Protein AF-A0A4Y2K1W8-F1 (afdb_monomer)

pLDDT: mean 78.16, std 16.44, range [46.22, 96.56]

Nearest PDB structures (foldseek):
  6cim-assembly1_A  TM=3.884E-01  e=9.494E+00  Mus musculus

Foldseek 3Di:
DDDDVVVVVVVVVVVVVVVVVVVVVVVCVVVVVVVVLQQAAPDADLVLLVVCVVVVPDLVRSQVVVQVVCVVVVVDDPPRCRNRRDSVRSVVSNVVD

Sequence (97 aa):
MVKTEADAAHAQSMEILQLNTMSSSSYTDTYVITLEYQSQNRLDFPTLARECDRYGISNRAAPSFASSVLQNIGIVYEGVTSHVVDRNKIRRQRKKL

Radius of gyration: 25.88 Å; Cα contacts (8 Å, |Δi|>4): 53; chains: 1; bounding box: 47×44×72 Å

Organism: Araneus ventricosus (NCBI:txid182803)

Mean predicted aligned error: 14.86 Å

Structure (mmCIF, N/CA/C/O backbone):
data_AF-A0A4Y2K1W8-F1
#
_entry.id   AF-A0A4Y2K1W8-F1
#
loop_
_atom_site.group_PDB
_atom_site.id
_atom_site.type_symbol
_atom_site.label_atom_id
_atom_site.label_alt_id
_atom_site.label_comp_id
_atom_site.label_asym_id
_atom_site.label_entity_id
_atom_site.label_seq_id
_atom_site.pdbx_PDB_ins_code
_atom_site.Cartn_x
_atom_site.Cartn_y
_atom_site.Cartn_z
_atom_site.occupancy
_atom_site.B_iso_or_equiv
_atom_site.auth_seq_id
_atom_site.auth_comp_id
_atom_site.auth_asym_id
_atom_site.auth_atom_id
_atom_site.pdbx_PDB_model_num
ATOM 1 N N . MET A 1 1 ? -34.700 34.684 61.099 1.00 54.88 1 MET A N 1
ATOM 2 C CA . MET A 1 1 ? -33.392 34.280 60.546 1.00 54.88 1 MET A CA 1
ATOM 3 C C . MET A 1 1 ? -33.573 32.937 59.841 1.00 54.88 1 MET A C 1
ATOM 5 O O . MET A 1 1 ? -33.317 31.922 60.458 1.00 54.88 1 MET A O 1
ATOM 9 N N . VAL A 1 2 ? -34.143 32.911 58.625 1.00 54.81 2 VAL A N 1
ATOM 10 C CA . VAL A 1 2 ? -34.394 31.667 57.854 1.00 54.81 2 VAL A CA 1
ATOM 11 C C . VAL A 1 2 ? -34.455 32.009 56.357 1.00 54.81 2 VAL A C 1
ATOM 13 O O . VAL A 1 2 ? -35.538 32.205 55.821 1.00 54.81 2 VAL A O 1
ATOM 16 N N . LYS A 1 3 ? -33.305 32.175 55.695 1.00 55.00 3 LYS A N 1
ATOM 17 C CA . LYS A 1 3 ? -33.173 32.175 54.221 1.00 55.00 3 LYS A CA 1
ATOM 18 C C . LYS A 1 3 ? -31.730 31.818 53.851 1.00 55.00 3 LYS A C 1
ATOM 20 O O . LYS A 1 3 ? -31.013 32.639 53.306 1.00 55.00 3 LYS A O 1
ATOM 25 N N . THR A 1 4 ? -31.276 30.633 54.246 1.00 62.84 4 THR A N 1
ATOM 26 C CA . THR A 1 4 ? -29.881 30.214 54.000 1.00 62.84 4 THR A CA 1
ATOM 27 C C . THR A 1 4 ? -29.805 28.908 53.208 1.00 62.84 4 THR A C 1
ATOM 29 O O . THR A 1 4 ? -28.835 28.666 52.503 1.00 62.84 4 THR A O 1
ATOM 32 N N . GLU A 1 5 ? -30.853 28.084 53.254 1.00 58.38 5 GLU A N 1
ATOM 33 C CA . GLU A 1 5 ? -30.842 26.748 52.643 1.00 58.38 5 GLU A CA 1
ATOM 34 C C . GLU A 1 5 ? -31.201 26.766 51.147 1.00 58.38 5 GLU A C 1
ATOM 36 O O . GLU A 1 5 ? -30.607 26.027 50.365 1.00 58.38 5 GLU A O 1
ATOM 41 N N . ALA A 1 6 ? -32.112 27.652 50.722 1.00 61.50 6 ALA A N 1
ATOM 42 C CA . ALA A 1 6 ? -32.500 27.780 49.312 1.00 61.50 6 ALA A CA 1
ATOM 43 C C . ALA A 1 6 ? -31.360 28.339 48.440 1.00 61.50 6 ALA A C 1
ATOM 45 O O . ALA A 1 6 ? -31.142 27.868 47.323 1.00 61.50 6 ALA A O 1
ATOM 46 N N . ASP A 1 7 ? -30.593 29.289 48.978 1.00 65.56 7 ASP A N 1
ATOM 47 C CA . ASP A 1 7 ? -29.466 29.908 48.275 1.00 65.56 7 ASP A CA 1
ATOM 48 C C . ASP A 1 7 ? -28.268 28.947 48.184 1.00 65.56 7 ASP A C 1
ATOM 50 O O . ASP A 1 7 ? -27.573 28.912 47.167 1.00 65.56 7 ASP A O 1
ATOM 54 N N . ALA A 1 8 ? -28.073 28.095 49.199 1.00 69.38 8 ALA A N 1
ATOM 55 C CA . ALA A 1 8 ? -27.058 27.0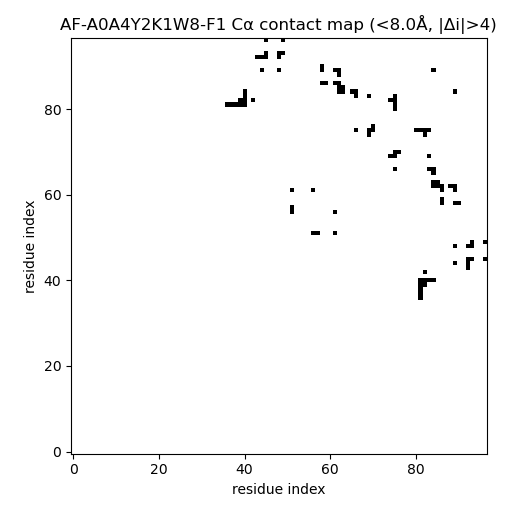42 49.188 1.00 69.38 8 ALA A CA 1
ATOM 56 C C . ALA A 1 8 ? -27.370 25.943 48.155 1.00 69.38 8 ALA A C 1
ATOM 58 O O . ALA A 1 8 ? -26.482 25.529 47.410 1.00 69.38 8 ALA A O 1
ATOM 59 N N . ALA A 1 9 ? -28.635 25.518 48.050 1.00 69.50 9 ALA A N 1
ATOM 60 C CA . ALA A 1 9 ? -29.064 24.555 47.034 1.00 69.50 9 ALA A CA 1
ATOM 61 C C . ALA A 1 9 ? -28.926 25.121 45.610 1.00 69.50 9 ALA A C 1
ATOM 63 O O . ALA A 1 9 ? -28.517 24.410 44.689 1.00 69.50 9 ALA A O 1
ATOM 64 N N . HIS A 1 10 ? -29.211 26.415 45.427 1.00 68.31 10 HIS A N 1
ATOM 65 C CA . HIS A 1 10 ? -29.018 27.088 44.146 1.00 68.31 10 HIS A CA 1
ATOM 66 C C . HIS A 1 10 ? -27.532 27.163 43.762 1.00 68.31 10 HIS A C 1
ATOM 68 O O . HIS A 1 10 ? -27.178 26.809 42.637 1.00 68.31 10 HIS A O 1
ATOM 74 N N . ALA A 1 11 ? -26.651 27.517 44.702 1.00 72.06 11 ALA A N 1
ATOM 75 C CA . ALA A 1 11 ? -25.205 27.531 44.478 1.00 72.06 11 ALA A CA 1
ATOM 76 C C . ALA A 1 11 ? -24.660 26.137 44.115 1.00 72.06 11 ALA A C 1
ATOM 78 O O . ALA A 1 11 ? -23.936 25.997 43.130 1.00 72.06 11 ALA A O 1
ATOM 79 N N . GLN A 1 12 ? -25.091 25.096 44.834 1.00 73.81 12 GLN A N 1
ATOM 80 C CA . GLN A 1 12 ? -24.698 23.712 44.559 1.00 73.81 12 GLN A CA 1
ATOM 81 C C . GLN A 1 12 ? -25.193 23.237 43.183 1.00 73.81 12 GLN A C 1
ATOM 83 O O . GLN A 1 12 ? -24.477 22.549 42.458 1.00 73.81 12 GLN A O 1
ATOM 88 N N . SER A 1 13 ? -26.398 23.648 42.774 1.00 68.06 13 SER A N 1
ATOM 89 C CA . SER A 1 13 ? -26.928 23.325 41.444 1.00 68.06 13 SER A CA 1
ATOM 90 C C . SER A 1 13 ? -26.129 23.979 40.308 1.00 68.06 13 SER A C 1
ATOM 92 O O . SER A 1 13 ? -25.931 23.356 39.265 1.00 68.06 13 SER A O 1
ATOM 94 N N . MET A 1 14 ? -25.615 25.198 40.515 1.00 77.38 14 MET A N 1
ATOM 95 C CA . MET A 1 14 ? -24.782 25.908 39.535 1.00 77.38 14 MET A CA 1
ATOM 96 C C . MET A 1 14 ? -23.390 25.286 39.409 1.00 77.38 14 MET A C 1
ATOM 98 O O . MET A 1 14 ? -22.873 25.170 38.299 1.00 77.38 14 MET A O 1
ATOM 102 N N . GLU A 1 15 ? -22.812 24.828 40.518 1.00 72.75 15 GLU A N 1
ATOM 103 C CA . GLU A 1 15 ? -21.538 24.104 40.528 1.00 72.75 15 GLU A CA 1
ATOM 104 C C . GLU A 1 15 ? -21.656 22.760 39.787 1.00 72.75 15 GLU A C 1
ATOM 106 O O . GLU A 1 15 ? -20.847 22.450 38.911 1.00 72.75 15 GLU A O 1
ATOM 111 N N . ILE A 1 16 ? -22.725 21.996 40.045 1.00 67.88 16 ILE A N 1
ATOM 112 C CA . ILE A 1 16 ? -23.006 20.736 39.339 1.00 67.88 16 ILE A CA 1
ATOM 113 C C . ILE A 1 16 ? -23.227 20.979 37.837 1.00 67.88 16 ILE A C 1
ATOM 115 O O . ILE A 1 16 ? -22.722 20.222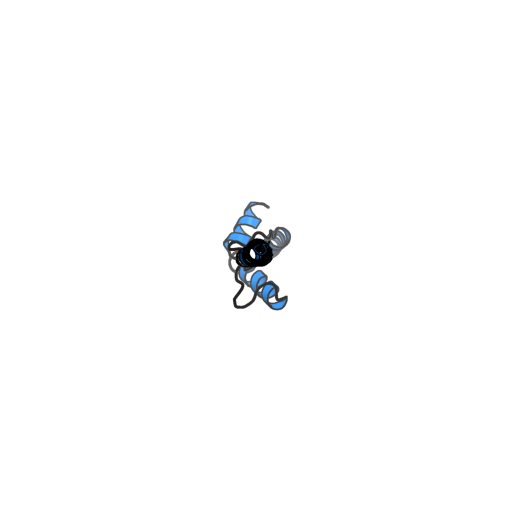 37.005 1.00 67.88 16 ILE A O 1
ATOM 119 N N . LEU A 1 17 ? -23.942 22.046 37.459 1.00 68.06 17 LEU A N 1
ATOM 120 C CA . LEU A 1 17 ? -24.141 22.419 36.055 1.00 68.06 17 LEU A CA 1
ATOM 121 C C . LEU A 1 17 ? -22.806 22.734 35.358 1.00 68.06 17 LEU A C 1
ATOM 123 O O . LEU A 1 17 ? -22.581 22.289 34.231 1.00 68.06 17 LEU A O 1
ATOM 127 N N . GLN A 1 18 ? -21.905 23.460 36.024 1.00 67.69 18 GLN A N 1
ATOM 128 C CA . GLN A 1 18 ? -20.572 23.783 35.508 1.00 67.69 18 GLN A CA 1
ATOM 129 C C . GLN A 1 18 ? -19.714 22.524 35.340 1.00 67.69 18 GLN A C 1
ATOM 131 O O . GLN A 1 18 ? -19.136 22.328 34.272 1.00 67.69 18 GLN A O 1
ATOM 136 N N . LEU A 1 19 ? -19.707 21.624 36.328 1.00 62.34 19 LEU A N 1
ATOM 137 C CA . LEU A 1 19 ? -18.991 20.344 36.256 1.00 62.34 19 LEU A CA 1
ATOM 138 C C . LEU A 1 19 ? -19.512 19.448 35.123 1.00 62.34 19 LEU A C 1
ATOM 140 O O . LEU A 1 19 ? -18.720 18.831 34.406 1.00 62.34 19 LEU A O 1
ATOM 144 N N . ASN A 1 20 ? -20.828 19.424 34.906 1.00 64.12 20 ASN A N 1
ATOM 145 C CA . ASN A 1 20 ? -21.450 18.689 33.804 1.00 64.12 20 ASN A CA 1
ATOM 146 C C . ASN A 1 20 ? -21.166 19.335 32.443 1.00 64.12 20 ASN A C 1
ATOM 148 O O . ASN A 1 20 ? -20.978 18.623 31.462 1.00 64.12 20 ASN A O 1
ATOM 152 N N . THR A 1 21 ? -21.080 20.666 32.372 1.00 64.06 21 THR A N 1
ATOM 153 C CA . THR A 1 21 ? -20.726 21.394 31.142 1.00 64.06 21 THR A CA 1
ATOM 154 C C . THR A 1 21 ? -19.256 21.165 30.774 1.00 64.06 21 THR A C 1
ATOM 156 O O . THR A 1 21 ? -18.948 20.882 29.618 1.00 64.06 21 THR A O 1
ATOM 159 N N . MET A 1 22 ? -18.353 21.189 31.761 1.00 60.66 22 MET A N 1
ATOM 160 C CA . MET A 1 22 ? -16.931 20.873 31.578 1.00 60.66 22 MET A CA 1
ATOM 161 C C . MET A 1 22 ? -16.706 19.399 31.217 1.00 60.66 22 MET A C 1
ATOM 163 O O . MET A 1 22 ? -15.911 19.104 30.327 1.00 60.66 22 MET A O 1
ATOM 167 N N . SER A 1 23 ? -17.438 18.475 31.851 1.00 59.28 23 SER A N 1
ATOM 168 C CA . SER A 1 23 ? -17.389 17.047 31.506 1.00 59.28 23 SER A CA 1
ATOM 169 C C . SER A 1 23 ? -17.990 16.771 30.128 1.00 59.28 23 SER A C 1
ATOM 171 O O . SER A 1 23 ? -17.424 16.011 29.357 1.00 59.28 23 SER A O 1
ATOM 173 N N . SER A 1 24 ? -19.107 17.404 29.763 1.00 58.47 24 SER A N 1
ATOM 174 C CA . SER A 1 24 ? -19.706 17.253 28.429 1.00 58.47 24 SER A CA 1
ATOM 175 C C . SER A 1 24 ? -18.763 17.757 27.335 1.00 58.47 24 SER A C 1
ATOM 177 O O . SER A 1 24 ? -18.598 17.085 26.321 1.00 58.47 24 SER A O 1
ATOM 179 N N . SER A 1 25 ? -18.057 18.869 27.588 1.00 57.69 25 SER A N 1
ATOM 180 C CA . SER A 1 25 ? -17.004 19.364 26.700 1.00 57.69 25 SER A CA 1
ATOM 181 C C . SER A 1 25 ? -15.877 18.349 26.521 1.00 57.69 25 SER A C 1
ATOM 183 O O . SER A 1 25 ? -15.401 18.212 25.403 1.00 57.69 25 SER A O 1
ATOM 185 N N . SER A 1 26 ? -15.449 17.626 27.565 1.00 54.50 26 SER A N 1
ATOM 186 C CA . SER A 1 26 ? -14.385 16.618 27.440 1.00 54.50 26 SER A CA 1
ATOM 187 C C . SER A 1 26 ? -14.864 15.335 26.758 1.00 54.50 26 SER A C 1
ATOM 189 O O . SER A 1 26 ? -14.117 14.755 25.972 1.00 54.50 26 SER A O 1
ATOM 191 N N . TYR A 1 27 ? -16.119 14.918 26.961 1.00 51.12 27 TYR A N 1
ATOM 192 C CA . TYR A 1 27 ? -16.711 13.825 26.187 1.00 51.12 27 TYR A CA 1
ATOM 193 C C . TYR A 1 27 ? -16.838 14.204 24.718 1.00 51.12 27 TYR A C 1
ATOM 195 O O . TYR A 1 27 ? -16.433 13.416 23.872 1.00 51.12 27 TYR A O 1
ATOM 203 N N . THR A 1 28 ? -17.319 15.406 24.394 1.00 48.12 28 THR A N 1
ATOM 204 C CA . THR A 1 28 ? -17.374 15.863 23.004 1.00 48.12 28 THR A CA 1
ATOM 205 C C . THR A 1 28 ? -15.988 16.078 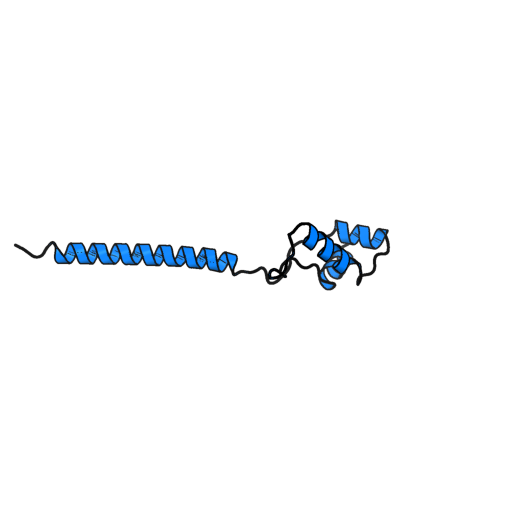22.435 1.00 48.12 28 THR A C 1
ATOM 207 O O . THR A 1 28 ? -15.803 15.749 21.287 1.00 48.12 28 THR A O 1
ATOM 210 N N . ASP A 1 29 ? -15.000 16.547 23.193 1.00 49.31 29 ASP A N 1
ATOM 211 C CA . ASP A 1 29 ? -13.637 16.748 22.689 1.00 49.31 29 ASP A CA 1
ATOM 212 C C . ASP A 1 29 ? -12.962 15.399 22.406 1.00 49.31 29 ASP A C 1
ATOM 214 O O . ASP A 1 29 ? -12.394 15.204 21.343 1.00 49.31 29 ASP A O 1
ATOM 218 N N . THR A 1 30 ? -13.149 14.390 23.263 1.00 50.81 30 THR A N 1
ATOM 219 C CA . THR A 1 30 ? -12.615 13.034 23.029 1.00 50.81 30 THR A CA 1
ATOM 220 C C . THR A 1 30 ? -13.384 12.281 21.929 1.00 50.81 30 THR A C 1
ATOM 222 O O . THR A 1 30 ? -12.780 11.577 21.114 1.00 50.81 30 THR A O 1
ATOM 225 N N . TYR A 1 31 ? -14.713 12.438 21.860 1.00 49.75 31 TYR A N 1
ATOM 226 C CA . TYR A 1 31 ? -15.529 11.897 20.766 1.00 49.75 31 TYR A CA 1
ATOM 227 C C . TYR A 1 31 ? -15.273 12.634 19.448 1.00 49.75 31 TYR A C 1
ATOM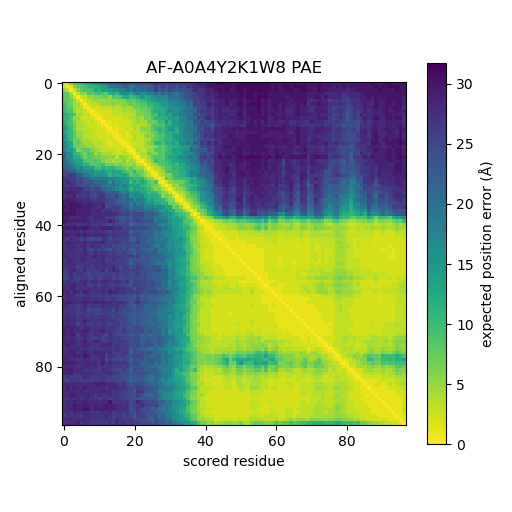 229 O O . TYR A 1 31 ? -15.217 11.993 18.411 1.00 49.75 31 TYR A O 1
ATOM 237 N N . VAL A 1 32 ? -15.040 13.946 19.460 1.00 47.28 32 VAL A N 1
ATOM 238 C CA . VAL A 1 32 ? -14.648 14.737 18.286 1.00 47.28 32 VAL A CA 1
ATOM 239 C C . VAL A 1 32 ? -13.229 14.368 17.866 1.00 47.28 32 VAL A C 1
ATOM 241 O O . VAL A 1 32 ? -13.038 14.120 16.692 1.00 47.28 32 VAL A O 1
ATOM 244 N N . ILE A 1 33 ? -12.264 14.167 18.771 1.00 51.91 33 ILE A N 1
ATOM 245 C CA . ILE A 1 33 ? -10.906 13.688 18.435 1.00 51.91 33 ILE A CA 1
ATOM 246 C C . ILE A 1 33 ? -10.927 12.263 17.842 1.00 51.91 33 ILE A C 1
ATOM 248 O O . ILE A 1 33 ? -10.066 11.921 17.031 1.00 51.91 33 ILE A O 1
ATOM 252 N N . THR A 1 34 ? -11.915 11.429 18.191 1.00 49.00 34 THR A N 1
ATOM 253 C CA . THR A 1 34 ? -12.119 10.105 17.564 1.00 49.00 34 THR A CA 1
ATOM 254 C C . THR A 1 34 ? -12.970 10.154 16.285 1.00 49.00 34 THR A C 1
ATOM 256 O O . THR A 1 34 ? -12.775 9.317 15.403 1.00 49.00 34 THR A O 1
ATOM 259 N N . LEU A 1 35 ? -13.857 11.148 16.138 1.00 49.22 35 LEU A N 1
ATOM 260 C CA . LEU A 1 35 ? -14.603 11.480 14.913 1.00 49.22 35 LEU A CA 1
ATOM 261 C C . LEU A 1 35 ? -13.825 12.370 13.934 1.00 49.22 35 LEU A C 1
ATOM 263 O O . LEU A 1 35 ? -14.213 12.442 12.769 1.00 49.22 35 LEU A O 1
ATOM 267 N N . GLU A 1 36 ? -12.662 12.901 14.325 1.00 46.22 36 GLU A N 1
ATOM 268 C CA . GLU A 1 36 ? -11.527 13.270 13.463 1.00 46.22 36 GLU A CA 1
ATOM 269 C C . GLU A 1 36 ? -10.895 11.985 12.882 1.00 46.22 36 GLU A C 1
ATOM 271 O O . GLU A 1 36 ? -9.684 11.745 12.864 1.00 46.22 36 GLU A O 1
ATOM 276 N N . TYR A 1 37 ? -11.791 11.119 12.410 1.00 55.88 37 TYR A N 1
ATOM 277 C CA . TYR A 1 37 ? -11.671 10.195 11.316 1.00 55.88 37 TYR A CA 1
ATOM 278 C C . TYR A 1 37 ? -10.695 10.786 10.309 1.00 55.88 37 TYR A C 1
ATOM 280 O O . TYR A 1 37 ? -11.025 11.697 9.551 1.00 55.88 37 TYR A O 1
ATOM 288 N N . GLN A 1 38 ? -9.460 10.293 10.367 1.00 56.50 38 GLN A N 1
ATOM 289 C CA . GLN A 1 38 ? -8.342 10.694 9.526 1.00 56.50 38 GLN A CA 1
ATOM 290 C C . GLN A 1 38 ? -8.772 10.643 8.053 1.00 56.50 38 GLN A C 1
ATOM 292 O O . GLN A 1 38 ? -8.641 9.618 7.392 1.00 56.50 38 GLN A O 1
ATOM 297 N N . SER A 1 39 ? -9.294 11.743 7.509 1.00 64.06 39 SER A N 1
ATOM 298 C CA . SER A 1 39 ? -9.799 11.776 6.130 1.00 64.06 39 SER A CA 1
ATOM 299 C C . SER A 1 39 ? -8.691 11.494 5.112 1.00 64.06 39 SER A C 1
ATOM 301 O O . SER A 1 39 ? -8.958 11.151 3.960 1.00 64.06 39 SER A O 1
ATOM 303 N N . GLN A 1 40 ? -7.429 11.613 5.537 1.00 70.62 40 GLN A N 1
ATOM 304 C CA . GLN A 1 40 ? -6.255 11.343 4.730 1.00 70.62 40 GLN A CA 1
ATOM 305 C C . GLN A 1 40 ? -5.278 10.411 5.443 1.00 70.62 40 GLN A C 1
ATOM 307 O O . GLN A 1 40 ? -4.788 10.703 6.531 1.00 70.62 40 GLN A O 1
ATOM 312 N N . ASN A 1 41 ? -4.897 9.341 4.746 1.00 83.12 41 ASN A N 1
ATOM 313 C CA . ASN A 1 41 ? -3.820 8.449 5.151 1.00 83.12 41 ASN A CA 1
ATOM 314 C C . ASN A 1 41 ? -2.481 9.214 5.231 1.00 83.12 41 ASN A C 1
ATOM 316 O O . ASN A 1 41 ? -1.880 9.544 4.198 1.00 83.12 41 ASN A O 1
ATOM 320 N N . ARG A 1 42 ? -1.986 9.479 6.447 1.00 85.12 42 ARG A N 1
ATOM 321 C CA . ARG A 1 42 ? -0.707 10.176 6.701 1.00 85.12 42 ARG A CA 1
ATOM 322 C C . ARG A 1 42 ? 0.516 9.255 6.789 1.00 85.12 42 ARG A C 1
ATOM 324 O O . ARG A 1 42 ? 1.629 9.764 6.819 1.00 85.12 42 ARG A O 1
ATOM 331 N N . LEU A 1 43 ? 0.347 7.933 6.743 1.00 87.44 43 LEU A N 1
ATOM 332 C CA . LEU A 1 43 ? 1.456 6.972 6.836 1.00 87.44 43 LEU A CA 1
ATOM 333 C 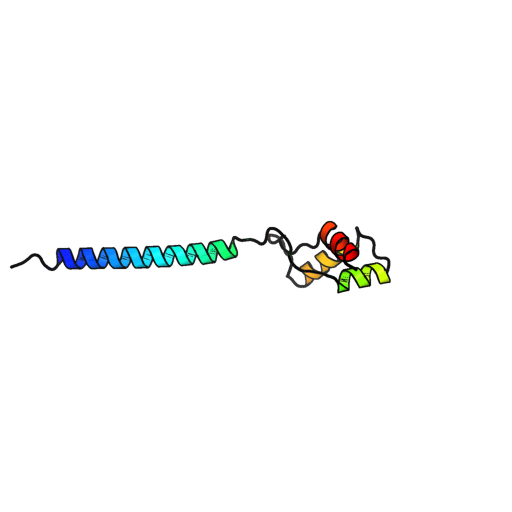C . LEU A 1 43 ? 2.351 7.030 5.598 1.00 87.44 43 LEU A C 1
ATOM 335 O O . LEU A 1 43 ? 1.841 7.078 4.485 1.00 87.44 43 LEU A O 1
ATOM 339 N N . ASP A 1 44 ? 3.670 7.005 5.745 1.00 90.94 44 ASP A N 1
ATOM 340 C CA . ASP A 1 44 ? 4.588 6.934 4.604 1.00 90.94 44 ASP A CA 1
ATOM 341 C C . ASP A 1 44 ? 5.053 5.489 4.359 1.00 90.94 44 ASP A C 1
ATOM 343 O O . ASP A 1 44 ? 5.228 4.706 5.288 1.00 90.94 44 ASP A O 1
ATOM 347 N N . PHE A 1 45 ? 5.249 5.131 3.085 1.00 92.12 45 PHE A N 1
ATOM 348 C CA . PHE A 1 45 ? 5.582 3.763 2.659 1.00 92.12 45 PHE A CA 1
ATOM 349 C C . PHE A 1 45 ? 6.855 3.708 1.784 1.00 92.12 45 PHE A C 1
ATOM 351 O O . PHE A 1 45 ? 6.798 3.210 0.655 1.00 92.12 45 PHE A O 1
ATOM 358 N N . PRO A 1 46 ? 8.008 4.232 2.251 1.00 94.69 46 PRO A N 1
ATOM 359 C CA . PRO A 1 46 ? 9.228 4.309 1.441 1.00 94.69 46 PRO A CA 1
ATOM 360 C C . PRO A 1 46 ? 9.785 2.924 1.087 1.00 94.69 46 PRO A C 1
ATOM 362 O O . PRO A 1 46 ? 10.182 2.689 -0.053 1.00 94.69 46 PRO A O 1
ATOM 365 N N . THR A 1 47 ? 9.754 1.979 2.032 1.00 95.69 47 THR A N 1
ATOM 366 C CA . THR A 1 47 ? 10.227 0.604 1.816 1.00 95.69 47 THR A CA 1
ATOM 367 C C . THR A 1 47 ? 9.371 -0.117 0.782 1.00 95.69 47 THR A C 1
ATOM 369 O O . THR A 1 47 ? 9.902 -0.676 -0.170 1.00 95.69 47 THR A O 1
ATOM 372 N N . LEU A 1 48 ? 8.043 -0.029 0.905 1.00 94.38 48 LEU A N 1
ATOM 373 C CA . LEU A 1 48 ? 7.116 -0.613 -0.066 1.00 94.38 48 LEU A CA 1
ATOM 374 C C . LEU A 1 48 ? 7.341 -0.042 -1.469 1.00 94.38 48 LEU A C 1
ATOM 376 O O . LEU A 1 48 ? 7.358 -0.799 -2.433 1.00 94.38 48 LEU A O 1
ATOM 380 N N . ALA A 1 49 ? 7.518 1.278 -1.596 1.00 95.38 49 ALA A N 1
ATOM 381 C CA . ALA A 1 49 ? 7.784 1.913 -2.883 1.00 95.38 49 ALA A CA 1
ATOM 382 C C . ALA A 1 49 ? 9.082 1.383 -3.517 1.00 95.38 49 ALA A C 1
ATOM 384 O O . ALA A 1 49 ? 9.062 0.986 -4.679 1.00 95.38 49 ALA A O 1
ATOM 385 N N . ARG A 1 50 ? 10.160 1.274 -2.729 1.00 95.69 50 ARG A N 1
ATOM 386 C CA . ARG A 1 50 ? 11.455 0.746 -3.179 1.00 95.69 50 ARG A CA 1
ATOM 387 C C . ARG A 1 50 ? 11.371 -0.718 -3.611 1.00 95.69 50 ARG A C 1
ATOM 389 O O . ARG A 1 50 ? 11.920 -1.073 -4.649 1.00 95.69 50 ARG A O 1
ATOM 396 N N . GLU A 1 51 ? 10.675 -1.559 -2.849 1.00 96.56 51 GLU A N 1
ATOM 397 C CA . GLU A 1 51 ? 10.463 -2.964 -3.224 1.00 96.56 51 GLU A CA 1
ATOM 398 C C . GLU A 1 51 ? 9.595 -3.083 -4.478 1.00 96.56 51 GLU A C 1
ATOM 400 O O . GLU A 1 51 ? 9.873 -3.891 -5.362 1.00 96.56 51 GLU A O 1
ATOM 405 N N . CYS A 1 52 ? 8.575 -2.234 -4.615 1.00 94.94 52 CYS A N 1
ATOM 406 C CA . CYS A 1 52 ? 7.769 -2.222 -5.824 1.00 94.94 52 CYS A CA 1
ATOM 407 C C . CYS A 1 52 ? 8.591 -1.865 -7.066 1.00 94.94 52 CYS A C 1
ATOM 409 O O . CYS A 1 52 ? 8.361 -2.455 -8.116 1.00 94.94 52 CYS A O 1
ATOM 411 N N . ASP A 1 53 ? 9.527 -0.921 -6.967 1.00 94.75 53 ASP A N 1
ATOM 412 C CA . ASP A 1 53 ? 10.414 -0.582 -8.082 1.00 94.75 53 ASP A CA 1
ATOM 413 C C . ASP A 1 53 ? 11.435 -1.700 -8.345 1.00 94.75 53 ASP A C 1
ATOM 415 O O . ASP A 1 53 ? 11.642 -2.070 -9.499 1.00 94.75 53 ASP A O 1
ATOM 419 N N . ARG A 1 54 ? 11.988 -2.322 -7.291 1.00 96.44 54 ARG A N 1
ATOM 420 C CA . ARG A 1 54 ? 12.906 -3.470 -7.402 1.00 96.44 54 ARG A CA 1
ATOM 421 C C . ARG A 1 54 ? 12.283 -4.651 -8.148 1.00 96.44 54 ARG A C 1
ATOM 423 O O . ARG A 1 54 ? 12.948 -5.263 -8.976 1.00 96.44 54 ARG A O 1
ATOM 430 N N . TYR A 1 55 ? 11.026 -4.971 -7.851 1.00 96.38 55 TYR A N 1
ATOM 431 C CA . TYR A 1 55 ? 10.323 -6.118 -8.435 1.00 96.38 55 TYR A CA 1
ATOM 432 C C . TYR A 1 55 ? 9.426 -5.753 -9.627 1.00 96.38 55 TYR A C 1
ATOM 434 O O . TYR A 1 55 ? 8.640 -6.583 -10.080 1.00 96.38 55 TYR A O 1
ATOM 442 N N . GLY A 1 56 ? 9.498 -4.517 -10.137 1.00 95.19 56 GLY A N 1
ATOM 443 C CA . GLY A 1 56 ? 8.704 -4.090 -11.294 1.00 95.19 56 GLY A CA 1
ATOM 444 C C . GLY A 1 56 ? 7.187 -4.088 -11.058 1.00 95.19 56 GLY A C 1
ATOM 445 O O . GLY A 1 56 ? 6.402 -4.203 -12.001 1.00 95.19 56 GLY A O 1
ATOM 446 N N . ILE A 1 57 ? 6.738 -3.951 -9.808 1.00 96.19 57 ILE A N 1
ATOM 447 C CA . ILE A 1 57 ? 5.315 -3.908 -9.468 1.00 96.19 57 ILE A CA 1
ATOM 448 C C . ILE A 1 57 ? 4.704 -2.620 -10.020 1.00 96.19 57 ILE A C 1
ATOM 450 O O . ILE A 1 57 ? 5.150 -1.504 -9.733 1.00 96.19 57 ILE A O 1
ATOM 454 N N . SER A 1 58 ? 3.626 -2.756 -10.789 1.00 92.38 58 SER A N 1
ATOM 455 C CA . SER A 1 58 ? 2.967 -1.604 -11.401 1.00 92.38 58 SER A CA 1
ATOM 456 C C . SER A 1 58 ? 2.327 -0.672 -10.363 1.00 92.38 58 SER A C 1
ATOM 458 O O . SER A 1 58 ? 1.856 -1.096 -9.304 1.00 92.38 58 SER A O 1
ATOM 460 N N . ASN A 1 59 ? 2.200 0.610 -10.718 1.00 89.69 59 ASN A N 1
ATOM 461 C CA . ASN A 1 59 ? 1.492 1.609 -9.907 1.00 89.69 59 ASN A CA 1
ATOM 462 C C . ASN A 1 59 ? 0.016 1.255 -9.639 1.00 89.69 59 ASN A C 1
ATOM 464 O O . ASN A 1 59 ? -0.593 1.844 -8.753 1.00 89.69 59 ASN A O 1
ATOM 468 N N . ARG A 1 60 ? -0.583 0.346 -10.420 1.00 90.88 60 ARG A N 1
ATOM 469 C CA . ARG A 1 60 ? -1.963 -0.127 -10.222 1.00 90.88 60 ARG A CA 1
ATOM 470 C C . ARG A 1 60 ? -2.024 -1.321 -9.265 1.00 90.88 60 ARG A C 1
ATOM 472 O O . ARG A 1 60 ? -2.946 -1.403 -8.460 1.00 90.88 60 ARG A O 1
ATOM 479 N N . ALA A 1 61 ? -1.046 -2.222 -9.342 1.00 95.31 61 ALA A N 1
ATOM 480 C CA . ALA A 1 61 ? -0.994 -3.422 -8.513 1.00 95.31 61 ALA A CA 1
ATOM 481 C C . ALA A 1 61 ? -0.532 -3.120 -7.079 1.00 95.31 61 ALA A C 1
ATOM 483 O O . ALA A 1 61 ? -1.134 -3.612 -6.130 1.00 95.31 61 ALA A O 1
ATOM 484 N N . ALA A 1 62 ? 0.482 -2.264 -6.912 1.00 95.75 62 ALA A N 1
ATOM 485 C CA . ALA A 1 62 ? 1.082 -1.977 -5.605 1.00 95.75 62 ALA A CA 1
ATOM 486 C C . ALA A 1 62 ? 0.080 -1.512 -4.521 1.00 95.75 62 ALA A C 1
ATOM 488 O O . ALA A 1 62 ? 0.100 -2.077 -3.428 1.00 95.75 62 ALA A O 1
ATOM 489 N N . PRO A 1 63 ? -0.831 -0.552 -4.787 1.00 94.19 63 PRO A N 1
ATOM 490 C CA . PRO A 1 63 ? -1.823 -0.131 -3.795 1.00 94.19 63 PRO A CA 1
ATOM 491 C C . PRO A 1 63 ? -2.820 -1.238 -3.433 1.00 94.19 63 PRO A C 1
ATOM 493 O O . PRO A 1 63 ? -3.240 -1.329 -2.281 1.00 94.19 63 PRO A O 1
ATOM 496 N N . SER A 1 64 ? -3.169 -2.092 -4.403 1.00 93.50 64 SER A N 1
ATOM 497 C CA . SER A 1 64 ? -4.096 -3.212 -4.195 1.00 93.50 64 SER A CA 1
ATOM 498 C C . SER A 1 64 ? -3.482 -4.240 -3.246 1.00 93.50 64 SER A C 1
ATOM 500 O O . SER A 1 64 ? -4.087 -4.566 -2.233 1.00 93.50 64 SER A O 1
ATOM 502 N N . PHE A 1 65 ? -2.239 -4.663 -3.508 1.00 94.31 65 PHE A N 1
ATOM 503 C CA . PHE A 1 65 ? -1.512 -5.574 -2.620 1.00 94.31 65 PHE A CA 1
ATOM 504 C C . PHE A 1 65 ? -1.352 -5.008 -1.209 1.00 94.31 65 PHE A C 1
ATOM 506 O O . PHE A 1 65 ? -1.644 -5.696 -0.234 1.00 94.31 65 PHE A O 1
ATOM 513 N N . ALA A 1 66 ? -0.929 -3.747 -1.094 1.00 94.25 66 ALA A N 1
ATOM 514 C CA . ALA A 1 66 ? -0.751 -3.103 0.201 1.00 94.25 66 ALA A CA 1
ATOM 515 C C . ALA A 1 66 ? -2.065 -3.038 0.989 1.00 94.25 66 ALA A C 1
ATOM 517 O O . ALA A 1 66 ? -2.095 -3.389 2.164 1.00 94.25 66 ALA A O 1
ATOM 518 N N . SER A 1 67 ? -3.160 -2.650 0.331 1.00 91.38 67 SER A N 1
ATOM 519 C CA . SER A 1 67 ? -4.474 -2.574 0.970 1.00 91.38 67 SER A CA 1
ATOM 520 C C . SER A 1 67 ? -4.979 -3.949 1.414 1.00 91.38 67 SER A C 1
ATOM 522 O O . SER A 1 67 ? -5.481 -4.061 2.526 1.00 91.38 67 SER A O 1
ATOM 524 N N . SER A 1 68 ? -4.788 -5.006 0.615 1.00 92.56 68 SER A N 1
ATOM 525 C CA . SER A 1 68 ? -5.150 -6.378 1.004 1.00 92.56 68 SER A CA 1
ATOM 526 C C . SER A 1 68 ? -4.347 -6.885 2.206 1.00 92.56 68 SER A C 1
ATOM 528 O O . SER A 1 68 ? -4.909 -7.495 3.109 1.00 92.56 68 SER A O 1
ATOM 530 N N . VAL A 1 69 ? -3.041 -6.601 2.264 1.00 93.56 69 VAL A N 1
ATOM 531 C CA . VAL A 1 69 ? -2.211 -6.964 3.425 1.00 93.56 69 VAL A CA 1
ATOM 532 C C . VAL A 1 69 ? -2.678 -6.224 4.680 1.00 93.56 69 VAL A C 1
ATOM 534 O O . VAL A 1 69 ? -2.818 -6.838 5.734 1.00 93.56 69 VAL A O 1
ATOM 537 N N . LEU A 1 70 ? -2.981 -4.928 4.570 1.00 91.00 70 LEU A N 1
ATOM 538 C CA . LEU A 1 70 ? -3.503 -4.143 5.692 1.00 91.00 70 LEU A CA 1
ATOM 539 C C 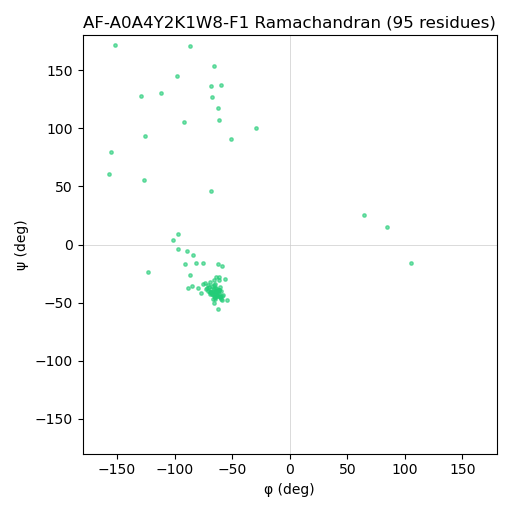. LEU A 1 70 ? -4.891 -4.610 6.152 1.00 91.00 70 LEU A C 1
ATOM 541 O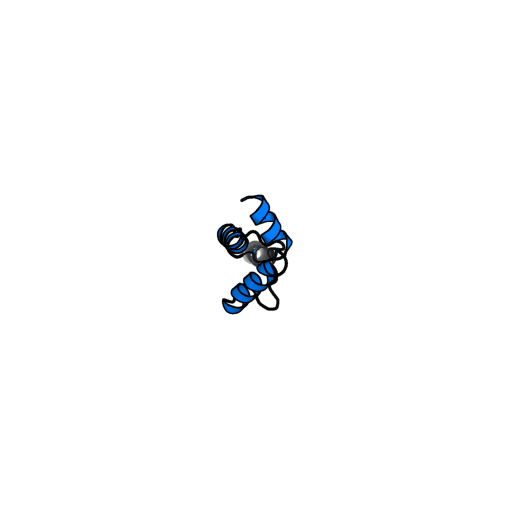 O . LEU A 1 70 ? -5.184 -4.508 7.342 1.00 91.00 70 LEU A O 1
ATOM 545 N N . GLN A 1 71 ? -5.716 -5.144 5.246 1.00 91.12 71 GLN A N 1
ATOM 546 C CA . GLN A 1 71 ? -6.987 -5.782 5.602 1.00 91.12 71 GLN A CA 1
ATOM 547 C C . GLN A 1 71 ? -6.781 -7.069 6.394 1.00 91.12 71 GLN A C 1
ATOM 549 O O . GLN A 1 71 ? -7.373 -7.231 7.455 1.00 91.12 71 GLN A O 1
ATOM 554 N N . ASN A 1 72 ? -5.877 -7.941 5.944 1.00 92.31 72 ASN A N 1
ATOM 555 C CA . ASN A 1 72 ? -5.569 -9.189 6.648 1.00 92.31 72 ASN A CA 1
ATOM 556 C C . ASN A 1 72 ? -5.004 -8.956 8.059 1.00 92.31 72 ASN A C 1
ATOM 558 O O . ASN A 1 72 ? -5.204 -9.781 8.943 1.00 92.31 72 ASN A O 1
ATOM 562 N N . ILE A 1 73 ? -4.295 -7.842 8.270 1.00 90.38 73 ILE A N 1
ATOM 563 C CA . ILE A 1 73 ? -3.755 -7.448 9.582 1.00 90.38 73 ILE A CA 1
ATOM 564 C C . ILE A 1 73 ? -4.827 -6.758 10.454 1.00 90.38 73 ILE A C 1
ATOM 566 O O . ILE A 1 73 ? -4.653 -6.646 11.664 1.00 90.38 73 ILE A O 1
ATOM 570 N N . GLY A 1 74 ? -5.944 -6.309 9.872 1.00 87.62 74 GLY A N 1
ATOM 571 C CA . GLY A 1 74 ? -7.015 -5.601 10.583 1.00 87.62 74 GLY A CA 1
ATOM 572 C C . GLY A 1 74 ? 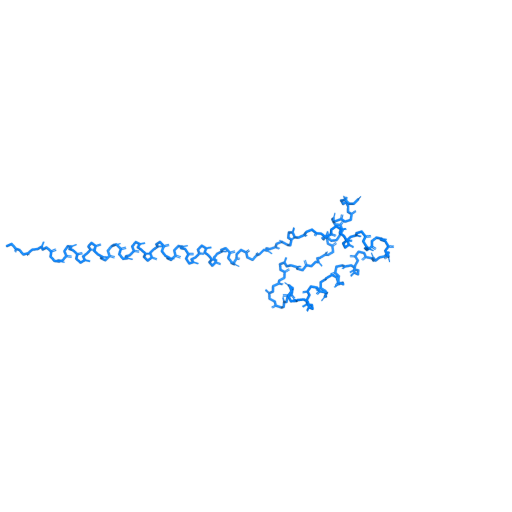-6.791 -4.092 10.741 1.00 87.62 74 GLY A C 1
ATOM 573 O O . GLY A 1 74 ? -7.472 -3.452 11.536 1.00 87.62 74 GLY A O 1
ATOM 574 N N . ILE A 1 75 ? -5.854 -3.501 9.990 1.00 87.00 75 ILE A N 1
ATOM 575 C CA . ILE A 1 75 ? -5.620 -2.042 9.978 1.00 87.00 75 ILE A CA 1
ATOM 576 C C . ILE A 1 75 ? -6.656 -1.332 9.097 1.00 87.00 75 ILE A C 1
ATOM 578 O O . ILE A 1 75 ? -7.098 -0.226 9.405 1.00 87.00 75 ILE A O 1
ATOM 582 N N . VAL A 1 76 ? -7.033 -1.962 7.985 1.00 88.19 76 VAL A N 1
ATOM 583 C CA . VAL A 1 76 ? -8.093 -1.501 7.082 1.00 88.19 76 VAL A CA 1
ATOM 584 C C . VAL A 1 76 ? -9.249 -2.484 7.191 1.00 88.19 76 VAL A C 1
ATOM 586 O O . VAL A 1 76 ? -9.041 -3.682 7.067 1.00 88.19 76 VAL A O 1
ATOM 589 N N . TYR A 1 77 ? -10.468 -2.005 7.390 1.00 86.38 77 TYR A N 1
ATOM 590 C CA . TYR A 1 77 ? -11.655 -2.859 7.419 1.00 86.38 77 TYR A CA 1
ATOM 591 C C . TYR A 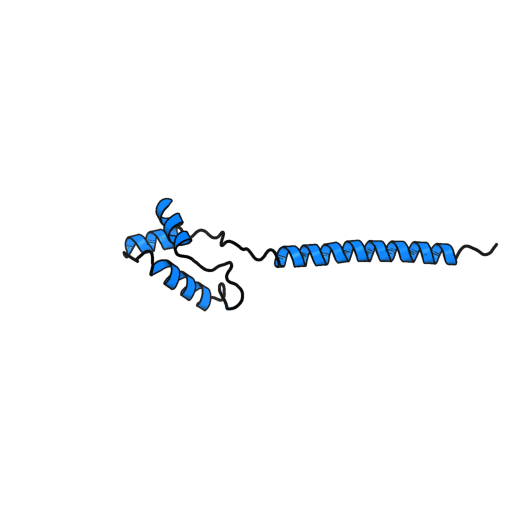1 77 ? -12.885 -2.075 6.966 1.00 86.38 77 TYR A C 1
ATOM 593 O O . TYR A 1 77 ? -12.828 -0.862 6.738 1.00 86.38 77 TYR A O 1
ATOM 601 N N . GLU A 1 78 ? -13.995 -2.782 6.777 1.00 78.31 78 GLU A N 1
ATOM 602 C CA . GLU A 1 78 ? -15.244 -2.194 6.307 1.00 78.31 78 GLU A CA 1
ATOM 603 C C . GLU A 1 78 ? -15.755 -1.151 7.318 1.00 78.31 78 GLU A C 1
ATOM 605 O O . GLU A 1 78 ? -15.993 -1.460 8.481 1.00 78.31 78 GLU A O 1
ATOM 610 N N . GLY A 1 79 ? -15.845 0.113 6.887 1.00 76.38 79 GLY A N 1
ATOM 611 C CA . GLY A 1 79 ? -16.194 1.258 7.740 1.00 76.38 79 GLY A CA 1
ATOM 612 C C . GLY A 1 79 ? -15.025 2.181 8.113 1.00 76.38 79 GLY A C 1
ATOM 613 O O . GLY A 1 79 ? -15.266 3.326 8.486 1.00 76.38 79 GLY A O 1
ATOM 614 N N . VAL A 1 80 ? -13.766 1.753 7.939 1.00 75.62 80 VAL A N 1
ATOM 615 C CA . VAL A 1 80 ? -12.578 2.594 8.185 1.00 75.62 80 VAL A CA 1
ATOM 616 C C . VAL A 1 80 ? -11.680 2.619 6.952 1.00 75.62 80 VAL A C 1
ATOM 618 O O . VAL A 1 80 ? -10.811 1.770 6.754 1.00 75.62 80 VAL A O 1
ATOM 621 N N . THR A 1 81 ? -11.879 3.635 6.106 1.00 78.06 81 THR A N 1
ATOM 622 C CA . THR A 1 81 ? -11.122 3.799 4.850 1.00 78.06 81 THR A CA 1
ATOM 623 C C . THR A 1 81 ? -9.936 4.754 4.966 1.00 78.06 81 THR A C 1
ATOM 625 O O . THR A 1 81 ? -9.141 4.876 4.034 1.00 78.06 81 THR A O 1
ATOM 628 N N . SER A 1 82 ? -9.765 5.385 6.126 1.00 82.50 82 SER A N 1
ATOM 629 C CA . SER A 1 82 ? -8.705 6.356 6.417 1.00 82.50 82 SER A CA 1
ATOM 630 C C . SER A 1 82 ? -7.286 5.829 6.182 1.00 82.50 82 SER A C 1
ATOM 632 O O . SER A 1 82 ? -6.392 6.593 5.820 1.00 82.50 82 SER A O 1
ATOM 634 N N . HIS A 1 83 ? -7.076 4.521 6.337 1.00 85.75 83 HIS A N 1
ATOM 635 C CA . HIS A 1 83 ? -5.772 3.865 6.194 1.00 85.75 83 HIS A CA 1
ATOM 636 C C . HIS A 1 83 ? -5.587 3.140 4.854 1.00 85.75 83 HIS A C 1
ATOM 638 O O . HIS A 1 83 ? -4.544 2.522 4.630 1.00 85.75 83 HIS A O 1
ATOM 644 N N . VAL A 1 84 ? -6.559 3.228 3.937 1.00 88.19 84 VAL A N 1
ATOM 645 C CA . VAL A 1 84 ? -6.454 2.616 2.605 1.00 88.19 84 VAL A CA 1
ATOM 646 C C . VAL A 1 84 ? -5.253 3.199 1.863 1.00 88.19 84 VAL A C 1
ATOM 648 O O . VAL A 1 84 ? -4.980 4.405 1.898 1.00 88.19 84 VAL A O 1
ATOM 651 N N . VAL A 1 85 ? -4.504 2.329 1.188 1.00 91.56 85 VAL A N 1
ATOM 652 C CA . VAL A 1 85 ? -3.379 2.737 0.352 1.00 91.56 85 VAL A CA 1
ATOM 653 C C . VAL A 1 85 ? -3.901 2.941 -1.058 1.00 91.56 85 VAL A C 1
ATOM 655 O O . VAL A 1 85 ? -4.180 1.986 -1.779 1.00 91.56 85 VAL A O 1
ATOM 658 N N . ASP A 1 86 ? -4.033 4.202 -1.462 1.00 89.75 86 ASP A N 1
ATOM 659 C CA . ASP A 1 86 ? -4.480 4.548 -2.805 1.00 89.75 86 ASP A CA 1
ATOM 660 C C . ASP A 1 86 ? -3.316 4.610 -3.815 1.00 89.75 86 ASP A C 1
ATOM 662 O O . ASP A 1 86 ? -2.119 4.571 -3.495 1.00 89.75 86 ASP A O 1
ATOM 666 N N . ARG A 1 87 ? -3.675 4.732 -5.096 1.00 90.94 87 ARG A N 1
ATOM 667 C CA . ARG A 1 87 ? -2.704 4.854 -6.190 1.00 90.94 87 ARG A CA 1
ATOM 668 C C . ARG A 1 87 ? -1.818 6.088 -6.059 1.00 90.94 87 ARG A C 1
ATOM 670 O O . ARG A 1 87 ? -0.636 6.042 -6.411 1.00 90.94 87 ARG A O 1
ATOM 677 N N . ASN A 1 88 ? -2.372 7.198 -5.580 1.00 90.88 88 ASN A N 1
ATOM 678 C CA . ASN A 1 88 ? -1.618 8.434 -5.432 1.00 90.88 88 ASN A CA 1
ATOM 679 C C . ASN A 1 88 ? -0.578 8.332 -4.322 1.00 90.88 88 ASN A C 1
ATOM 681 O O . ASN A 1 88 ? 0.490 8.922 -4.463 1.00 90.88 88 ASN A O 1
ATOM 685 N N . LYS A 1 89 ? -0.845 7.567 -3.268 1.00 90.56 89 LYS A N 1
ATOM 686 C CA . LYS A 1 89 ? 0.038 7.368 -2.132 1.00 90.56 89 LYS A CA 1
ATOM 687 C C . LYS A 1 89 ? 1.329 6.719 -2.590 1.00 90.56 89 LYS A C 1
ATOM 689 O O . LYS A 1 89 ? 2.384 7.328 -2.440 1.00 90.56 89 LYS A O 1
ATOM 694 N N . ILE A 1 90 ? 1.243 5.571 -3.263 1.00 92.75 90 ILE A N 1
ATOM 695 C CA . ILE A 1 90 ? 2.421 4.879 -3.807 1.00 92.75 90 ILE A CA 1
ATOM 696 C C . ILE A 1 90 ? 3.140 5.738 -4.846 1.00 92.75 90 ILE A C 1
ATOM 698 O O . ILE A 1 90 ? 4.358 5.889 -4.785 1.00 92.75 90 ILE A O 1
ATOM 702 N N . ARG A 1 91 ? 2.398 6.379 -5.757 1.00 92.25 91 ARG A N 1
ATOM 703 C CA . ARG A 1 91 ? 2.994 7.250 -6.779 1.00 92.25 91 ARG A CA 1
ATOM 704 C C . ARG A 1 91 ? 3.750 8.435 -6.169 1.00 92.25 91 ARG A C 1
ATOM 706 O O . ARG A 1 91 ? 4.786 8.826 -6.694 1.00 92.25 91 ARG A O 1
ATOM 713 N N . ARG A 1 92 ? 3.227 9.044 -5.099 1.00 93.31 92 ARG A N 1
ATOM 714 C CA . ARG A 1 92 ? 3.897 10.135 -4.374 1.00 93.31 92 ARG A CA 1
ATOM 715 C C . ARG A 1 92 ? 5.142 9.624 -3.660 1.00 93.31 92 ARG A C 1
ATOM 717 O O . ARG A 1 92 ? 6.157 10.295 -3.753 1.00 93.31 92 ARG A O 1
ATOM 724 N N . GLN A 1 93 ? 5.086 8.452 -3.019 1.00 93.81 93 GLN A N 1
ATOM 725 C CA . GLN A 1 93 ? 6.272 7.860 -2.388 1.00 93.81 93 GLN A CA 1
ATOM 726 C C . GLN A 1 93 ? 7.386 7.610 -3.404 1.00 93.81 93 GLN A C 1
ATOM 728 O O . GLN A 1 93 ? 8.505 8.043 -3.175 1.00 93.81 93 GLN A O 1
ATOM 733 N N . ARG A 1 94 ? 7.076 7.009 -4.560 1.00 93.38 94 ARG A N 1
ATOM 734 C CA . ARG A 1 94 ? 8.076 6.760 -5.613 1.00 93.38 94 ARG A CA 1
ATOM 735 C C . ARG A 1 94 ? 8.720 8.029 -6.171 1.00 93.38 94 ARG A C 1
ATOM 737 O O . ARG A 1 94 ? 9.851 7.978 -6.611 1.00 93.38 94 ARG A O 1
ATOM 744 N N . LYS A 1 95 ? 8.024 9.171 -6.147 1.00 93.94 95 LYS A N 1
ATOM 745 C CA . LYS A 1 95 ? 8.598 10.468 -6.553 1.00 93.94 95 LYS A CA 1
ATOM 746 C C . LYS A 1 95 ? 9.557 11.072 -5.521 1.00 93.94 95 LYS A C 1
ATOM 748 O O . LYS A 1 95 ? 10.225 12.045 -5.847 1.00 93.94 95 LYS A O 1
ATOM 753 N N . LYS A 1 96 ? 9.539 10.578 -4.278 1.00 92.50 96 LYS A N 1
ATOM 754 C CA . LYS A 1 96 ? 10.445 11.007 -3.203 1.00 92.50 96 LYS A CA 1
ATOM 755 C C . LYS A 1 96 ? 11.721 10.155 -3.141 1.00 92.50 96 LYS A C 1
ATOM 757 O O . LYS A 1 96 ? 12.638 10.544 -2.424 1.00 92.50 96 LYS A O 1
ATOM 762 N N . LEU A 1 97 ? 11.716 8.982 -3.783 1.00 85.38 97 LEU A N 1
ATOM 763 C CA . LEU A 1 97 ? 12.870 8.085 -3.901 1.00 85.38 97 LEU A CA 1
ATOM 764 C C . LEU A 1 97 ? 13.839 8.617 -4.957 1.00 85.38 97 LEU A C 1
ATOM 766 O O . LEU A 1 97 ? 15.053 8.444 -4.723 1.00 85.38 97 LEU A O 1
#

Solvent-accessible surface area (backbone atoms only — not comparable to full-atom values): 5648 Å² total; per-residue (Å²): 142,88,84,60,64,69,61,50,53,51,53,53,51,52,52,52,50,49,53,50,52,57,48,49,50,50,53,49,49,54,49,45,62,62,66,58,57,47,86,60,57,81,79,85,53,61,67,60,32,53,52,28,63,74,70,67,50,47,72,74,52,50,23,52,56,53,35,52,53,33,35,77,74,65,73,25,54,96,93,44,67,35,63,52,47,46,53,64,55,51,55,52,39,54,74,74,107

Secondary structure (DSSP, 8-state):
---SHHHHHHHHHHHHHHHHHHHHHHHHHHHHHHHS--SS-----HHHHHHHHHTT--TTHHHHHHHHHHHHHTSSBTTB-TT---HHHHHHHHTT-